Protein AF-A0A8S2T957-F1 (afdb_monomer)

Structure (mmCIF, N/CA/C/O backbone):
data_AF-A0A8S2T957-F1
#
_entry.id   AF-A0A8S2T957-F1
#
loop_
_atom_site.group_PDB
_atom_site.id
_atom_site.type_symbol
_atom_site.label_atom_id
_atom_site.label_alt_id
_atom_site.label_comp_id
_atom_site.label_asym_id
_atom_site.label_entity_id
_atom_site.label_seq_id
_atom_site.pdbx_PDB_ins_code
_atom_site.Cartn_x
_atom_site.Cartn_y
_atom_site.Cartn_z
_atom_site.occupancy
_atom_site.B_iso_or_equiv
_atom_site.auth_seq_id
_atom_site.auth_comp_id
_atom_site.auth_asym_id
_atom_site.auth_atom_id
_atom_site.pdbx_PDB_model_num
ATOM 1 N N . ASN A 1 1 ? 32.669 19.273 -5.804 1.00 33.28 1 ASN A N 1
ATOM 2 C CA . ASN A 1 1 ? 32.968 18.014 -6.519 1.00 33.28 1 ASN A CA 1
ATOM 3 C C . ASN A 1 1 ? 32.293 16.855 -5.807 1.00 33.28 1 ASN A C 1
ATOM 5 O O . ASN A 1 1 ? 32.808 16.399 -4.799 1.00 33.28 1 ASN A O 1
ATOM 9 N N . CYS A 1 2 ? 31.112 16.444 -6.274 1.00 27.03 2 CYS A N 1
ATOM 10 C CA . CYS A 1 2 ? 30.456 15.214 -5.817 1.00 27.03 2 CYS A CA 1
ATOM 11 C C . CYS A 1 2 ? 31.096 14.008 -6.534 1.00 27.03 2 CYS A C 1
ATOM 13 O O . CYS A 1 2 ? 31.263 14.084 -7.752 1.00 27.03 2 CYS A O 1
ATOM 15 N N . PRO A 1 3 ? 31.454 12.917 -5.833 1.00 33.06 3 PRO A N 1
ATOM 16 C CA . PRO A 1 3 ? 32.288 11.845 -6.384 1.00 33.06 3 PRO A CA 1
ATOM 17 C C . PRO A 1 3 ? 31.513 10.771 -7.174 1.00 33.06 3 PRO A C 1
ATOM 19 O O . PRO A 1 3 ? 32.111 9.788 -7.592 1.00 33.06 3 PRO A O 1
ATOM 22 N N . PHE A 1 4 ? 30.207 10.938 -7.407 1.00 37.84 4 PHE A N 1
ATOM 23 C CA . PHE A 1 4 ? 29.339 9.880 -7.953 1.00 37.84 4 PHE A CA 1
ATOM 24 C C . PHE A 1 4 ? 29.211 9.828 -9.486 1.00 37.84 4 PHE A C 1
ATOM 26 O O . PHE A 1 4 ? 28.558 8.934 -10.014 1.00 37.84 4 PHE A O 1
ATOM 33 N N . PHE A 1 5 ? 29.812 10.755 -10.233 1.00 43.03 5 PHE A N 1
ATOM 34 C CA . PHE A 1 5 ? 29.556 10.858 -11.675 1.00 43.03 5 PHE A CA 1
ATOM 35 C C . PHE A 1 5 ? 30.594 10.089 -12.505 1.00 43.03 5 PHE A C 1
ATOM 37 O O . PHE A 1 5 ? 31.606 10.650 -12.928 1.00 43.03 5 PHE A O 1
ATOM 44 N N . SER A 1 6 ? 30.336 8.802 -12.746 1.00 42.59 6 SER A N 1
ATOM 45 C CA . SER A 1 6 ? 31.080 7.974 -13.705 1.00 42.59 6 SER A CA 1
ATOM 46 C C . SER A 1 6 ? 30.631 8.233 -15.159 1.00 42.59 6 SER A C 1
ATOM 48 O O . SER A 1 6 ? 29.616 8.881 -15.425 1.00 42.59 6 SER A O 1
ATOM 50 N N . GLY A 1 7 ? 31.432 7.777 -16.130 1.00 36.66 7 GLY A N 1
ATOM 51 C CA . GLY A 1 7 ? 31.273 8.085 -17.560 1.00 36.66 7 GLY A CA 1
ATOM 52 C C . GLY A 1 7 ? 29.986 7.575 -18.223 1.00 36.66 7 GLY A C 1
ATOM 53 O O . GLY A 1 7 ? 29.563 8.164 -19.215 1.00 36.66 7 GLY A O 1
ATOM 54 N N . SER A 1 8 ? 29.333 6.551 -17.670 1.00 52.03 8 SER A N 1
ATOM 55 C CA . SER A 1 8 ? 28.071 5.980 -18.169 1.00 52.03 8 SER A CA 1
ATOM 56 C C . SER A 1 8 ? 26.897 6.964 -18.062 1.00 52.03 8 SER A C 1
ATOM 58 O O . SER A 1 8 ? 26.181 7.180 -19.039 1.00 52.03 8 SER A O 1
ATOM 60 N N . PHE A 1 9 ? 26.791 7.694 -16.948 1.00 52.16 9 PHE A N 1
ATOM 61 C CA . PHE A 1 9 ? 25.704 8.657 -16.712 1.00 52.16 9 PHE A CA 1
ATOM 62 C C . PHE A 1 9 ? 25.734 9.859 -17.682 1.00 52.16 9 PHE A C 1
ATOM 64 O O . PHE A 1 9 ? 24.710 10.459 -18.013 1.00 52.16 9 PHE A O 1
ATOM 71 N N . LYS A 1 10 ? 26.926 10.236 -18.177 1.00 47.62 10 LYS A N 1
ATOM 72 C CA . LYS A 1 10 ? 27.077 11.303 -19.188 1.00 47.62 10 LYS A CA 1
ATOM 73 C C . LYS A 1 10 ? 26.563 10.883 -20.569 1.00 47.62 10 LYS A C 1
ATOM 75 O O . LYS A 1 10 ? 26.090 11.747 -21.308 1.00 47.62 10 LYS A O 1
ATOM 80 N N . VAL A 1 11 ? 26.670 9.598 -20.915 1.00 53.59 11 VAL A N 1
ATOM 81 C CA . VAL A 1 11 ? 26.184 9.048 -22.191 1.00 53.59 11 VAL A CA 1
ATOM 82 C C . VAL A 1 11 ? 24.658 8.972 -22.175 1.00 53.59 11 VAL A C 1
ATOM 84 O O . VAL A 1 11 ? 24.023 9.479 -23.097 1.00 53.59 11 VAL A O 1
ATOM 87 N N . GLU A 1 12 ? 24.071 8.474 -21.087 1.00 61.25 12 GLU A N 1
ATOM 88 C CA . GLU A 1 12 ? 22.614 8.395 -20.902 1.00 61.25 12 GLU A CA 1
ATOM 89 C C . GLU A 1 12 ? 21.945 9.772 -20.963 1.00 61.25 12 GLU A C 1
ATOM 91 O O . GLU A 1 12 ? 20.975 9.949 -21.696 1.00 61.25 12 GLU A O 1
ATOM 96 N N . ARG A 1 13 ? 22.516 10.791 -20.300 1.00 60.19 13 ARG A N 1
ATOM 97 C CA . ARG A 1 13 ? 21.988 12.168 -20.334 1.00 60.19 13 ARG A CA 1
ATOM 98 C C . ARG A 1 13 ? 21.989 12.776 -21.736 1.00 60.19 13 ARG A C 1
ATOM 100 O O . ARG A 1 13 ? 21.067 13.510 -22.087 1.00 60.19 13 ARG A O 1
ATOM 107 N N . ARG A 1 14 ? 23.035 12.524 -22.530 1.00 61.66 14 ARG A N 1
ATOM 108 C CA . ARG A 1 14 ? 23.099 13.032 -23.906 1.00 61.66 14 ARG A CA 1
ATOM 109 C C . ARG A 1 14 ? 22.049 12.340 -24.768 1.00 61.66 14 ARG A C 1
ATOM 111 O O . ARG A 1 14 ? 21.377 13.033 -25.517 1.00 61.66 14 ARG A O 1
ATOM 118 N N . SER A 1 15 ? 21.885 11.029 -24.638 1.00 70.69 15 SER A N 1
ATOM 119 C CA . SER A 1 15 ? 20.884 10.274 -25.395 1.00 70.69 15 SER A CA 1
ATOM 120 C C . SER A 1 15 ? 19.450 10.668 -25.028 1.00 70.69 15 SER A C 1
ATOM 122 O O . SER A 1 15 ? 18.635 10.843 -25.924 1.00 70.69 15 SER A O 1
ATOM 124 N N . LEU A 1 16 ? 19.175 10.919 -23.744 1.00 70.56 16 LEU A N 1
ATOM 125 C CA . LEU A 1 16 ? 17.899 11.455 -23.250 1.00 70.56 16 LEU A CA 1
ATOM 126 C C . LEU A 1 16 ? 17.519 12.787 -23.900 1.00 70.56 16 LEU A C 1
ATOM 128 O O . LEU A 1 16 ? 16.398 12.963 -24.349 1.00 70.56 16 LEU A O 1
ATOM 132 N N . LEU A 1 17 ? 18.464 13.729 -23.967 1.00 77.88 17 LEU A N 1
ATOM 133 C CA . LEU A 1 17 ? 18.215 15.068 -24.517 1.00 77.88 17 LEU A CA 1
ATOM 134 C C . LEU A 1 17 ? 18.051 15.092 -26.044 1.00 77.88 17 LEU A C 1
ATOM 136 O O . LEU A 1 17 ? 17.711 16.137 -26.591 1.00 77.88 17 LEU A O 1
ATOM 140 N N . HIS A 1 18 ? 18.345 13.984 -26.725 1.00 81.25 18 HIS A N 1
ATOM 141 C CA . HIS A 1 18 ? 18.201 13.851 -28.177 1.00 81.25 18 HIS A CA 1
ATOM 142 C C . HIS A 1 18 ? 17.150 12.794 -28.553 1.00 81.25 18 HIS A C 1
ATOM 144 O O . HIS A 1 18 ? 17.174 12.311 -29.682 1.00 81.25 18 HIS A O 1
ATOM 150 N N . ASP A 1 19 ? 16.279 12.403 -27.614 1.00 75.31 19 ASP A N 1
ATOM 151 C CA . ASP A 1 19 ? 15.233 11.382 -27.792 1.00 75.31 19 ASP A CA 1
ATOM 152 C C . ASP A 1 19 ? 15.756 10.014 -28.280 1.00 75.31 19 ASP A C 1
ATOM 154 O O . ASP A 1 19 ? 15.030 9.203 -28.850 1.00 75.31 19 ASP A O 1
ATOM 158 N N . LEU A 1 20 ? 17.040 9.731 -28.044 1.00 79.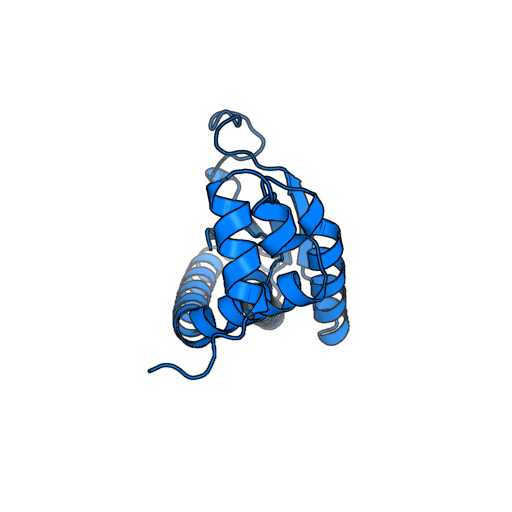06 20 LEU A N 1
ATOM 159 C CA . LEU A 1 20 ? 17.689 8.460 -28.389 1.00 79.06 20 LEU A CA 1
ATOM 160 C C . LEU A 1 20 ? 17.518 7.403 -27.289 1.00 79.06 20 LEU A C 1
ATOM 162 O O . LEU A 1 20 ? 17.928 6.257 -27.463 1.00 79.06 20 LEU A O 1
ATOM 166 N N . LEU A 1 21 ? 16.966 7.800 -26.142 1.00 78.06 21 LEU A N 1
ATOM 167 C CA . LEU A 1 21 ? 16.713 6.954 -24.987 1.00 78.06 21 LEU A CA 1
ATOM 168 C C . LEU A 1 21 ? 15.351 7.323 -24.398 1.00 78.06 21 LEU A C 1
ATOM 170 O O . LEU A 1 21 ? 15.131 8.484 -24.059 1.00 78.06 21 LEU A O 1
ATOM 174 N N . ASP A 1 22 ? 14.469 6.338 -24.247 1.00 78.75 22 ASP A N 1
ATOM 175 C CA . ASP A 1 22 ? 13.190 6.519 -23.561 1.00 78.75 22 ASP A CA 1
ATOM 176 C C . ASP A 1 22 ? 13.441 6.756 -22.052 1.00 78.75 22 ASP A C 1
ATOM 178 O O . ASP A 1 22 ? 14.010 5.882 -21.383 1.00 78.75 22 ASP A O 1
ATOM 182 N N . PRO A 1 23 ? 13.032 7.912 -21.490 1.00 76.25 23 PRO A N 1
ATOM 183 C CA . PRO A 1 23 ? 13.192 8.213 -20.068 1.00 76.25 23 PRO A CA 1
ATOM 184 C C . PRO A 1 23 ? 12.540 7.172 -19.150 1.00 76.25 23 PRO A C 1
ATOM 186 O O . PRO A 1 23 ? 13.068 6.892 -18.074 1.00 76.25 23 PRO A O 1
ATOM 189 N N . LEU A 1 24 ? 11.419 6.571 -19.565 1.00 75.94 24 LEU A N 1
ATOM 190 C CA . LEU A 1 24 ? 10.749 5.530 -18.786 1.00 75.94 24 LEU A CA 1
ATOM 191 C C . LEU A 1 24 ? 11.554 4.236 -18.784 1.00 75.94 24 LEU A C 1
ATOM 193 O O . LEU A 1 24 ? 11.632 3.582 -17.750 1.00 75.94 24 LEU A O 1
ATOM 197 N N . GLN A 1 25 ? 12.211 3.892 -19.892 1.00 76.75 25 GLN A 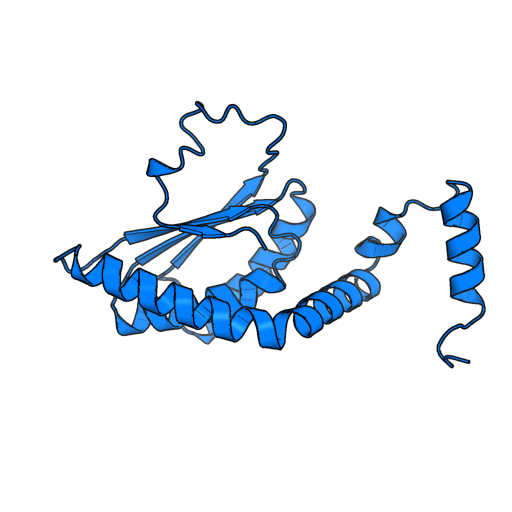N 1
ATOM 198 C CA . GLN A 1 25 ? 13.122 2.745 -19.929 1.00 76.75 25 GLN A CA 1
ATOM 199 C C . GLN A 1 25 ? 14.377 2.990 -19.091 1.00 76.75 25 GLN A C 1
ATOM 201 O O . GLN A 1 25 ? 14.903 2.059 -18.489 1.00 76.75 25 GLN A O 1
ATOM 206 N N . LEU A 1 26 ? 14.841 4.237 -18.976 1.00 78.50 26 LEU A N 1
ATOM 207 C CA . LEU A 1 26 ? 15.937 4.534 -18.058 1.00 78.50 26 LEU A CA 1
ATOM 208 C C . LEU A 1 26 ? 15.521 4.332 -16.595 1.00 78.50 26 LEU A C 1
ATOM 210 O O . LEU A 1 26 ? 16.295 3.790 -15.820 1.00 78.50 26 LEU A O 1
ATOM 214 N N . ILE A 1 27 ? 14.321 4.759 -16.206 1.00 75.69 27 ILE A N 1
ATOM 215 C CA . ILE A 1 27 ? 13.896 4.748 -14.796 1.00 75.69 27 ILE A CA 1
ATOM 216 C C . ILE A 1 27 ? 13.308 3.386 -14.382 1.00 75.69 27 ILE A C 1
ATOM 218 O O . ILE A 1 27 ? 13.568 2.916 -13.278 1.00 75.69 27 ILE A O 1
ATOM 222 N N . PHE A 1 28 ? 12.552 2.735 -15.267 1.00 78.12 28 PHE A N 1
ATOM 223 C CA . PHE A 1 28 ? 11.781 1.515 -14.991 1.00 78.12 28 PHE A CA 1
ATOM 224 C C . PHE A 1 28 ? 12.132 0.334 -15.911 1.00 78.12 28 PHE A C 1
ATOM 226 O O . PHE A 1 28 ? 11.528 -0.729 -15.797 1.00 78.12 28 PHE A O 1
ATOM 233 N N . GLY A 1 29 ? 13.080 0.492 -16.840 1.00 78.44 29 GLY A N 1
ATOM 234 C CA . GLY A 1 29 ? 13.430 -0.553 -17.813 1.00 78.44 29 GLY A CA 1
ATOM 235 C C . GLY A 1 29 ? 14.335 -1.661 -17.270 1.00 78.44 29 GLY A C 1
ATOM 236 O O . GLY A 1 29 ? 14.619 -2.618 -17.988 1.00 78.44 29 GLY A O 1
ATOM 237 N N . SER A 1 30 ? 14.788 -1.567 -16.015 1.00 81.38 30 SER A N 1
ATOM 238 C CA . SER A 1 30 ? 15.518 -2.634 -15.327 1.00 81.38 30 SER A CA 1
ATOM 239 C C . SER A 1 30 ? 15.059 -2.777 -13.875 1.00 81.38 30 SER A C 1
ATOM 241 O O . SER A 1 30 ? 14.642 -1.807 -13.240 1.00 81.38 30 SER A O 1
ATOM 243 N N . GLU A 1 31 ? 15.171 -3.994 -13.334 1.00 77.25 31 GLU A N 1
ATOM 244 C CA . GLU A 1 31 ? 14.851 -4.281 -11.929 1.00 77.25 31 GLU A CA 1
ATOM 245 C C . GLU A 1 31 ? 15.731 -3.462 -10.969 1.00 77.25 31 GLU A C 1
ATOM 247 O O . GLU A 1 31 ? 15.248 -2.966 -9.955 1.00 77.25 31 GLU A O 1
ATOM 252 N N . GLU A 1 32 ? 17.005 -3.254 -11.316 1.00 79.19 32 GLU A N 1
ATOM 253 C CA . GLU A 1 32 ? 17.940 -2.432 -10.540 1.00 79.19 32 GLU A CA 1
ATOM 254 C C . GLU A 1 32 ? 17.493 -0.964 -10.464 1.00 79.19 32 GLU A C 1
ATOM 256 O O . GLU A 1 32 ? 17.450 -0.389 -9.375 1.00 79.19 32 GLU A O 1
ATOM 261 N N . ASN A 1 33 ? 17.094 -0.369 -11.592 1.00 78.06 33 ASN A N 1
ATOM 262 C CA . ASN A 1 33 ? 16.653 1.027 -11.631 1.00 78.06 33 ASN A CA 1
ATOM 263 C C . ASN A 1 33 ? 15.336 1.209 -10.873 1.00 78.06 33 ASN A C 1
ATOM 265 O O . ASN A 1 33 ? 15.184 2.155 -10.099 1.00 78.06 33 ASN A O 1
ATOM 269 N N . GLU A 1 34 ? 14.422 0.249 -11.001 1.00 76.44 34 GLU A N 1
ATOM 270 C CA . GLU A 1 34 ? 13.176 0.257 -10.246 1.00 76.44 34 GLU A CA 1
ATOM 271 C C . GLU A 1 34 ? 13.425 0.148 -8.728 1.00 76.44 34 GLU A C 1
ATOM 273 O O . GLU A 1 34 ? 12.778 0.840 -7.940 1.00 76.44 34 GLU A O 1
ATOM 278 N N . LEU A 1 35 ? 14.385 -0.680 -8.296 1.00 78.00 35 LEU A N 1
ATOM 279 C CA . LEU A 1 35 ? 14.784 -0.784 -6.888 1.00 78.00 35 LEU A CA 1
ATOM 280 C C . LEU A 1 35 ? 15.418 0.509 -6.363 1.00 78.00 35 LEU A C 1
ATOM 282 O O . LEU A 1 35 ? 15.088 0.927 -5.254 1.00 78.00 35 LEU A O 1
ATOM 286 N N . LEU A 1 36 ? 16.280 1.164 -7.146 1.00 79.31 36 LEU A N 1
ATOM 287 C CA . LEU A 1 36 ? 16.879 2.454 -6.781 1.00 79.31 36 LEU A CA 1
ATOM 288 C C . LEU A 1 36 ? 15.810 3.533 -6.579 1.00 79.31 36 LEU A C 1
ATOM 290 O O . LEU A 1 36 ? 15.880 4.312 -5.629 1.00 79.31 36 LEU A O 1
ATOM 294 N N . ILE A 1 37 ? 14.791 3.552 -7.438 1.00 77.94 37 ILE A N 1
ATOM 295 C CA . ILE A 1 37 ? 13.662 4.475 -7.318 1.00 77.94 37 ILE A CA 1
ATOM 296 C C . ILE A 1 37 ? 12.833 4.171 -6.071 1.00 77.94 37 ILE A C 1
ATOM 298 O O . ILE A 1 37 ? 12.528 5.087 -5.311 1.00 77.94 37 ILE A O 1
ATOM 302 N N . ILE A 1 38 ? 12.533 2.899 -5.795 1.00 74.75 38 ILE A N 1
ATOM 303 C CA . ILE A 1 38 ? 11.844 2.499 -4.557 1.00 74.75 38 ILE A CA 1
ATOM 304 C C . ILE A 1 38 ? 12.640 2.934 -3.320 1.00 74.75 38 ILE A C 1
ATOM 306 O O . ILE A 1 38 ? 12.065 3.475 -2.380 1.00 74.75 38 ILE A O 1
ATOM 310 N N . GLN A 1 39 ? 13.961 2.741 -3.316 1.00 77.19 39 GLN A N 1
ATOM 311 C CA . GLN A 1 39 ? 14.828 3.185 -2.222 1.00 77.19 39 GLN A CA 1
ATOM 312 C C . GLN A 1 39 ? 14.796 4.706 -2.055 1.00 77.19 39 GLN A C 1
ATOM 314 O O . GLN A 1 39 ? 14.690 5.187 -0.929 1.00 77.19 39 GLN A O 1
ATOM 319 N N . LEU A 1 40 ? 14.846 5.461 -3.155 1.00 71.19 40 LEU A N 1
ATOM 320 C CA . LEU A 1 40 ? 14.744 6.917 -3.129 1.00 71.19 40 LEU A CA 1
ATOM 321 C C . LEU A 1 40 ? 13.406 7.379 -2.536 1.00 71.19 40 LEU A C 1
ATOM 323 O O . LEU A 1 40 ? 13.404 8.246 -1.662 1.00 71.19 40 LEU A O 1
ATOM 327 N N . TYR A 1 41 ? 12.290 6.777 -2.961 1.00 69.44 41 TYR A N 1
ATOM 328 C CA . TYR A 1 41 ? 10.973 7.061 -2.391 1.00 69.44 41 TYR A CA 1
ATOM 329 C C . TYR A 1 41 ? 10.923 6.706 -0.904 1.00 69.44 41 TYR A C 1
ATOM 331 O O . TYR A 1 41 ? 10.523 7.547 -0.106 1.00 69.44 41 TYR A O 1
ATOM 339 N N . ASN A 1 42 ? 11.407 5.533 -0.492 1.00 69.44 42 ASN A N 1
ATOM 340 C CA . ASN A 1 42 ? 11.437 5.143 0.921 1.00 69.44 42 ASN A CA 1
ATOM 341 C C . ASN A 1 42 ? 12.246 6.134 1.774 1.00 69.44 42 ASN A C 1
ATOM 343 O O . ASN A 1 42 ? 11.759 6.590 2.806 1.00 69.44 42 ASN A O 1
ATOM 347 N N . LEU A 1 43 ? 13.435 6.535 1.312 1.00 62.94 43 LEU A N 1
ATOM 348 C CA . LEU A 1 43 ? 14.299 7.500 2.001 1.00 62.94 43 LEU A CA 1
ATOM 349 C C . LEU A 1 43 ? 13.654 8.884 2.126 1.00 62.94 43 LEU A C 1
ATOM 351 O O . LEU A 1 43 ? 13.722 9.505 3.186 1.00 62.94 43 LEU A O 1
ATOM 355 N N . ALA A 1 44 ? 13.008 9.371 1.063 1.00 60.62 44 ALA A N 1
ATOM 356 C CA . ALA A 1 44 ? 12.268 10.631 1.104 1.00 60.62 44 ALA A CA 1
ATOM 357 C C . ALA A 1 44 ? 11.086 10.569 2.087 1.00 60.62 44 ALA A C 1
ATOM 359 O O . ALA A 1 44 ? 10.677 11.585 2.652 1.00 60.62 44 ALA A O 1
ATOM 360 N N . SER A 1 45 ? 10.570 9.364 2.320 1.00 60.88 45 SER A N 1
ATOM 361 C CA . SER A 1 45 ? 9.306 9.154 3.002 1.00 60.88 45 SER A CA 1
ATOM 362 C C . SER A 1 45 ? 9.435 8.721 4.468 1.00 60.88 45 SER A C 1
ATOM 364 O O . SER A 1 45 ? 8.479 8.881 5.220 1.00 60.88 45 SER A O 1
ATOM 366 N N . GLU A 1 46 ? 10.599 8.259 4.936 1.00 61.31 46 GLU A N 1
ATOM 367 C CA . GLU A 1 46 ? 10.794 7.739 6.306 1.00 61.31 46 GLU A CA 1
ATOM 368 C C . GLU A 1 46 ? 10.361 8.712 7.425 1.00 61.31 46 GLU A C 1
ATOM 370 O O . GLU A 1 46 ? 9.754 8.298 8.415 1.00 61.31 46 GLU A O 1
ATOM 375 N N . SER A 1 47 ? 10.608 10.017 7.271 1.00 57.59 47 SER A N 1
ATOM 376 C CA . SER A 1 47 ? 10.200 11.028 8.266 1.00 57.59 47 SER A CA 1
ATOM 377 C C . SER A 1 47 ? 8.788 11.587 8.034 1.00 57.59 47 SER A C 1
ATOM 379 O O . SER A 1 47 ? 8.048 11.843 8.992 1.00 57.59 47 SER A O 1
ATOM 381 N N . ALA A 1 48 ? 8.379 11.736 6.772 1.00 61.12 48 ALA A N 1
ATOM 382 C CA . ALA A 1 48 ? 7.078 12.284 6.393 1.00 61.12 48 ALA A CA 1
ATOM 383 C C . ALA A 1 48 ? 5.932 11.282 6.629 1.00 61.12 48 ALA A C 1
ATOM 385 O O . ALA A 1 48 ? 4.864 11.659 7.122 1.00 61.12 48 ALA A O 1
ATOM 386 N N . ILE A 1 49 ? 6.164 9.993 6.365 1.00 66.31 49 ILE A N 1
ATOM 387 C CA . ILE A 1 49 ? 5.151 8.940 6.494 1.00 66.31 49 ILE A CA 1
ATOM 388 C C . ILE A 1 49 ? 4.795 8.695 7.954 1.00 66.31 49 ILE A C 1
ATOM 390 O O . ILE A 1 49 ? 3.617 8.602 8.272 1.00 66.31 49 ILE A O 1
ATOM 394 N N . SER A 1 50 ? 5.763 8.654 8.874 1.00 66.94 50 SER A N 1
ATOM 395 C CA . SER A 1 50 ? 5.471 8.327 10.279 1.00 66.94 50 SER A CA 1
ATOM 396 C C . SER A 1 50 ? 4.512 9.335 10.933 1.00 66.94 50 SER A C 1
ATOM 398 O O . SER A 1 50 ? 3.518 8.962 11.563 1.00 66.94 50 SER A O 1
ATOM 400 N N . SER A 1 51 ? 4.750 10.637 10.739 1.00 69.38 51 SER A N 1
ATOM 401 C CA . SER A 1 51 ? 3.859 11.682 11.267 1.00 69.38 51 SER A CA 1
ATOM 402 C C . SER A 1 51 ? 2.478 11.666 10.597 1.00 69.38 51 SER A C 1
ATOM 404 O O . SER A 1 51 ? 1.457 11.794 11.282 1.00 69.38 51 SER A O 1
ATOM 406 N N . THR A 1 52 ? 2.432 11.418 9.286 1.00 72.00 52 THR A N 1
ATOM 407 C CA . THR A 1 52 ? 1.189 11.316 8.510 1.00 72.00 52 THR A CA 1
ATOM 408 C C . THR A 1 52 ? 0.360 10.096 8.920 1.00 72.00 52 THR A C 1
ATOM 410 O O . THR A 1 52 ? -0.822 10.241 9.228 1.00 72.00 52 THR A O 1
ATOM 413 N N . CYS A 1 53 ? 0.977 8.919 9.059 1.00 72.38 53 CYS A N 1
ATOM 414 C CA . CYS A 1 53 ? 0.355 7.688 9.557 1.00 72.38 53 CYS A CA 1
ATOM 415 C C . CYS A 1 53 ? -0.230 7.861 10.962 1.00 72.38 53 CYS A C 1
ATOM 417 O O . CYS A 1 53 ? -1.333 7.386 11.248 1.00 72.38 53 CYS A O 1
ATOM 419 N N . ASN A 1 54 ? 0.473 8.577 11.844 1.00 74.62 54 ASN A N 1
ATOM 420 C CA . ASN A 1 54 ? -0.018 8.865 13.191 1.00 74.62 54 ASN A CA 1
ATOM 421 C C . ASN A 1 54 ? -1.257 9.771 13.173 1.00 74.62 54 ASN A C 1
ATOM 423 O O . ASN A 1 54 ? -2.223 9.521 13.901 1.00 74.62 54 ASN A O 1
ATOM 427 N N . ASN A 1 55 ? -1.254 10.808 12.332 1.00 78.25 55 ASN A N 1
ATOM 428 C CA . ASN A 1 55 ? -2.405 11.695 12.168 1.00 78.25 55 ASN A CA 1
ATOM 429 C C . ASN A 1 55 ? -3.602 10.962 11.552 1.00 78.25 55 ASN A C 1
ATOM 431 O O . ASN A 1 55 ? -4.712 11.082 12.074 1.00 78.25 55 ASN A O 1
ATOM 435 N N . LEU A 1 56 ? -3.366 10.139 10.528 1.00 77.44 56 LEU A N 1
ATOM 436 C CA . LEU A 1 56 ? -4.385 9.292 9.918 1.00 77.44 56 LEU A CA 1
ATOM 437 C C . LEU A 1 56 ? -4.989 8.333 10.948 1.00 77.44 56 LEU A C 1
ATOM 439 O O . LEU A 1 56 ? -6.202 8.293 11.119 1.00 77.44 56 LEU A O 1
ATOM 443 N N . THR A 1 57 ? -4.157 7.624 11.713 1.00 76.62 57 THR A N 1
ATOM 444 C CA . THR A 1 57 ? -4.626 6.695 12.753 1.00 76.62 57 THR A CA 1
ATOM 445 C C . THR A 1 57 ? -5.495 7.401 13.792 1.00 76.62 57 THR A C 1
ATOM 447 O O . THR A 1 57 ? -6.514 6.858 14.221 1.00 76.62 57 THR A O 1
ATOM 450 N N . ARG A 1 58 ? -5.121 8.618 14.209 1.00 81.12 58 ARG A N 1
ATOM 451 C CA . ARG A 1 58 ? -5.930 9.421 15.137 1.00 81.12 58 ARG A CA 1
ATOM 452 C C . ARG A 1 58 ? -7.291 9.754 14.528 1.00 81.12 58 ARG A C 1
ATOM 454 O O . ARG A 1 58 ? -8.308 9.501 15.170 1.00 81.12 58 ARG A O 1
ATOM 461 N N . HIS A 1 59 ? -7.299 10.235 13.289 1.00 81.56 59 HIS A N 1
ATOM 462 C CA . HIS A 1 59 ? -8.520 10.575 12.565 1.00 81.56 59 HIS A CA 1
ATOM 463 C C . HIS A 1 59 ? -9.446 9.359 12.382 1.00 81.56 59 HIS A C 1
ATOM 465 O O . HIS A 1 59 ? -10.643 9.436 12.658 1.00 81.56 59 HIS A O 1
ATOM 471 N N . LEU A 1 60 ? -8.893 8.203 12.002 1.00 81.38 60 LEU A N 1
ATOM 472 C CA . LEU A 1 60 ? -9.649 6.957 11.849 1.00 81.38 60 LEU A CA 1
ATOM 473 C C . LEU A 1 60 ? -10.215 6.461 13.184 1.00 81.38 60 LEU A C 1
ATOM 475 O O . LEU A 1 60 ? -11.361 6.023 13.230 1.00 81.38 60 LEU A O 1
ATOM 479 N N . LYS A 1 61 ? -9.465 6.580 14.290 1.00 81.56 61 LYS A N 1
ATOM 480 C CA . LYS A 1 61 ? -9.968 6.260 15.641 1.00 81.56 61 LYS A CA 1
ATOM 481 C C . LYS A 1 61 ? -11.133 7.161 16.046 1.00 81.56 61 LYS A C 1
ATOM 483 O O . LYS A 1 61 ? -12.070 6.690 16.685 1.00 81.56 61 LYS A O 1
ATOM 488 N N . GLU A 1 62 ? -11.083 8.446 15.709 1.00 81.38 62 GLU A N 1
ATOM 489 C CA . GLU A 1 62 ? -12.178 9.386 15.971 1.00 81.38 62 GLU A CA 1
ATOM 490 C C . GLU A 1 62 ? -13.420 9.047 15.142 1.00 81.38 62 GLU A C 1
ATOM 492 O O . GLU A 1 62 ? -14.505 8.911 15.712 1.00 81.38 62 GLU A O 1
ATOM 497 N N . LYS A 1 63 ? -13.256 8.807 13.834 1.00 75.81 63 LYS A N 1
ATOM 498 C CA . LYS A 1 63 ? -14.343 8.343 12.957 1.00 75.81 63 LYS A CA 1
ATOM 499 C C . LYS A 1 63 ? -14.953 7.032 13.453 1.00 75.81 63 LYS A C 1
ATOM 501 O O . LYS A 1 63 ? -16.170 6.926 13.569 1.00 75.81 63 LYS A O 1
ATOM 506 N N . GLN A 1 64 ? -14.123 6.063 13.833 1.00 75.88 64 GLN A N 1
ATOM 507 C CA . GLN A 1 64 ? -14.596 4.780 14.341 1.00 75.88 64 GLN A CA 1
ATOM 508 C C . GLN A 1 64 ? -15.428 4.926 15.619 1.00 75.88 64 GLN A C 1
ATOM 510 O O . GLN A 1 64 ? -16.444 4.255 15.761 1.00 75.88 64 GLN A O 1
ATOM 515 N N . LYS A 1 65 ? -15.036 5.807 16.551 1.00 75.81 65 LYS A N 1
ATOM 516 C CA . LYS A 1 65 ? -15.815 6.057 17.778 1.00 75.81 65 LYS A CA 1
ATOM 517 C C . LYS A 1 65 ? -17.222 6.579 17.482 1.00 75.81 65 LYS A C 1
ATOM 519 O O . LYS A 1 65 ? -18.140 6.272 18.238 1.00 75.81 65 LYS A O 1
ATOM 524 N N . ALA A 1 66 ? -17.390 7.353 16.408 1.00 67.44 66 ALA A N 1
ATOM 525 C CA . ALA A 1 66 ? -18.701 7.825 15.966 1.00 67.44 66 ALA A CA 1
ATOM 526 C C . ALA A 1 66 ? -19.547 6.691 15.356 1.00 67.44 66 ALA A C 1
ATOM 528 O O . ALA A 1 66 ? -20.771 6.682 15.490 1.00 67.44 66 ALA A O 1
ATOM 529 N N . VAL A 1 67 ? -18.900 5.696 14.745 1.00 68.38 67 VAL A N 1
ATOM 530 C CA . VAL A 1 67 ? -19.540 4.500 14.190 1.00 68.38 67 VAL A CA 1
ATOM 531 C C . VAL A 1 67 ? -19.623 3.424 15.281 1.00 68.38 67 VAL A C 1
ATOM 533 O O . VAL A 1 67 ? -18.851 2.470 15.329 1.00 68.38 67 VAL A O 1
ATOM 536 N N . ILE A 1 68 ? -20.578 3.589 16.202 1.00 54.25 68 ILE A N 1
ATOM 537 C CA . ILE A 1 68 ? -20.861 2.647 17.299 1.00 54.25 68 ILE A CA 1
ATOM 538 C C . ILE A 1 68 ? -21.391 1.324 16.719 1.00 54.25 68 ILE A C 1
ATOM 540 O O . ILE A 1 68 ? -22.597 1.093 16.695 1.00 54.25 68 ILE A O 1
ATOM 544 N N . LYS A 1 69 ? -20.521 0.440 16.222 1.00 51.75 69 LYS A N 1
ATOM 545 C CA . LYS A 1 69 ? -20.827 -0.983 15.997 1.00 51.75 69 LYS A CA 1
ATOM 546 C C . LYS A 1 69 ? -19.548 -1.784 15.767 1.00 51.75 69 LYS A C 1
ATOM 548 O O . LYS A 1 69 ? -18.656 -1.374 15.034 1.00 51.75 69 LYS A O 1
ATOM 553 N N . LYS A 1 70 ? -19.497 -2.980 16.361 1.00 60.41 70 LYS A N 1
ATOM 554 C CA . LYS A 1 70 ? -18.559 -4.034 15.952 1.00 60.41 70 LYS A CA 1
ATOM 555 C C . LYS A 1 70 ? -18.677 -4.240 14.436 1.00 60.41 70 LYS A C 1
ATOM 557 O O . LYS A 1 70 ? -19.791 -4.419 13.947 1.00 60.41 70 LYS A O 1
ATOM 562 N N . GLY A 1 71 ? -17.544 -4.256 13.735 1.00 67.12 71 GLY A N 1
ATOM 563 C CA . GLY A 1 71 ? -17.487 -4.551 12.301 1.00 67.12 71 GLY A CA 1
ATOM 564 C C . GLY A 1 71 ? -17.551 -3.331 11.384 1.00 67.12 71 GLY A C 1
ATOM 565 O O . GLY A 1 71 ? -18.192 -3.407 10.339 1.00 67.12 71 GLY A O 1
ATOM 566 N N . TRP A 1 72 ? -16.900 -2.221 11.754 1.00 83.19 72 TRP A N 1
ATOM 567 C CA . TRP A 1 72 ? -16.658 -1.133 10.805 1.00 83.19 72 TRP A CA 1
ATOM 568 C C . TRP A 1 72 ? -15.876 -1.666 9.596 1.00 83.19 72 TRP A C 1
ATOM 570 O O . TRP A 1 72 ? -14.920 -2.433 9.750 1.00 83.19 72 TRP A O 1
ATOM 580 N N . LEU A 1 73 ? -16.330 -1.281 8.407 1.00 87.38 73 LEU A N 1
ATOM 581 C CA . LEU A 1 73 ? -15.651 -1.511 7.144 1.00 87.38 73 LEU A CA 1
ATOM 582 C C . LEU A 1 73 ? -15.074 -0.173 6.693 1.00 87.38 73 LEU A C 1
ATOM 584 O O . LEU A 1 73 ? -15.836 0.720 6.332 1.00 87.38 73 LEU A O 1
ATOM 588 N N . LEU A 1 74 ? -13.753 -0.053 6.755 1.00 88.12 74 LEU A N 1
ATOM 589 C CA . LEU A 1 74 ? -13.006 1.106 6.296 1.00 88.12 74 LEU A CA 1
ATOM 590 C C . LEU A 1 74 ? -12.729 0.974 4.798 1.00 88.12 74 LEU A C 1
ATOM 592 O O . LEU A 1 74 ? -12.093 0.008 4.378 1.00 88.12 74 LEU A O 1
ATOM 596 N N . LYS A 1 75 ? -13.158 1.955 4.005 1.00 88.81 75 LYS A N 1
ATOM 597 C CA . LYS A 1 75 ? -12.899 2.002 2.560 1.00 88.81 75 LYS A CA 1
ATOM 598 C C . LYS A 1 75 ? -11.821 3.027 2.233 1.00 88.81 75 LYS A C 1
ATOM 600 O O . LYS A 1 75 ? -12.004 4.218 2.488 1.00 88.81 75 LYS A O 1
ATOM 605 N N . VAL A 1 76 ? -10.719 2.564 1.651 1.00 89.44 76 VAL A N 1
ATOM 606 C CA . VAL A 1 76 ? -9.555 3.378 1.283 1.00 89.44 76 VAL A CA 1
ATOM 607 C C . VAL A 1 76 ? -9.351 3.325 -0.225 1.00 89.44 76 VAL A C 1
ATOM 609 O O . VAL A 1 76 ? -9.341 2.245 -0.812 1.00 89.44 76 VAL A O 1
ATOM 612 N N . LEU A 1 77 ? -9.168 4.488 -0.840 1.00 89.50 77 LEU A N 1
ATOM 613 C CA . LEU A 1 77 ? -8.704 4.628 -2.218 1.00 89.50 77 LEU A CA 1
ATOM 614 C C . LEU A 1 77 ? -7.304 5.232 -2.197 1.00 89.50 77 LEU A C 1
ATOM 616 O O . LEU A 1 77 ? -7.105 6.255 -1.551 1.00 89.50 77 LEU A O 1
ATOM 620 N N . GLU A 1 78 ? -6.362 4.642 -2.919 1.00 89.06 78 GLU A N 1
ATOM 621 C CA . GLU A 1 78 ? -5.056 5.243 -3.179 1.00 89.06 78 GLU A CA 1
ATOM 622 C C . GLU A 1 78 ? -4.926 5.573 -4.660 1.00 89.06 78 GLU A C 1
ATOM 624 O O . GLU A 1 78 ? -5.218 4.732 -5.514 1.00 89.06 78 GLU A O 1
ATOM 629 N N . VAL A 1 79 ? -4.508 6.799 -4.952 1.00 88.44 79 VAL A N 1
ATOM 630 C CA . VAL A 1 79 ? -4.350 7.353 -6.295 1.00 88.44 79 VAL A CA 1
ATOM 631 C C . VAL A 1 79 ? -2.866 7.512 -6.600 1.00 88.44 79 VAL A C 1
ATOM 633 O O . VAL A 1 79 ? -2.126 8.004 -5.759 1.00 88.44 79 VAL A O 1
ATOM 636 N N . GLY A 1 80 ? -2.438 7.096 -7.796 1.00 87.12 80 GLY A N 1
ATOM 637 C CA . GLY A 1 80 ? -1.048 7.269 -8.240 1.00 87.12 80 GLY A CA 1
ATOM 638 C C . GLY A 1 80 ? -0.033 6.464 -7.425 1.00 87.12 80 GLY A C 1
ATOM 639 O O . GLY A 1 80 ? 1.083 6.917 -7.201 1.00 87.12 80 GLY A O 1
ATOM 640 N N . ALA A 1 81 ? -0.418 5.275 -6.962 1.00 86.50 81 ALA A N 1
ATOM 641 C CA . ALA A 1 81 ? 0.350 4.508 -5.986 1.00 86.50 81 ALA A CA 1
ATOM 642 C C . ALA A 1 81 ? 1.690 3.952 -6.521 1.00 86.50 81 ALA A C 1
ATOM 644 O O . ALA A 1 81 ? 2.537 3.484 -5.748 1.00 86.50 81 ALA A O 1
ATOM 645 N N . GLY A 1 82 ? 1.899 3.968 -7.843 1.00 87.44 82 GLY A N 1
ATOM 646 C CA . GLY A 1 82 ? 3.118 3.502 -8.491 1.00 87.44 82 GLY A CA 1
ATOM 647 C C . GLY A 1 82 ? 3.469 2.072 -8.092 1.00 87.44 82 GLY A C 1
ATOM 648 O O . GLY A 1 82 ? 2.627 1.179 -8.089 1.00 87.44 82 GLY A O 1
ATOM 649 N N . THR A 1 83 ? 4.727 1.847 -7.708 1.00 84.31 83 THR A N 1
ATOM 650 C CA . THR A 1 83 ? 5.251 0.538 -7.269 1.00 84.31 83 THR A CA 1
ATOM 651 C C . THR A 1 83 ? 4.765 0.097 -5.883 1.00 84.31 83 THR A C 1
ATOM 653 O O . THR A 1 83 ? 5.067 -1.021 -5.459 1.00 84.31 83 THR A O 1
ATOM 656 N N . GLY A 1 84 ? 4.042 0.957 -5.160 1.00 86.12 84 GLY A N 1
ATOM 657 C CA . GLY A 1 84 ? 3.593 0.706 -3.794 1.00 86.12 84 GLY A CA 1
ATOM 658 C C . GLY A 1 84 ? 4.644 0.969 -2.710 1.00 86.12 84 GLY A C 1
ATOM 659 O O . GLY A 1 84 ? 4.467 0.529 -1.573 1.00 86.12 84 GLY A O 1
ATOM 660 N N . ALA A 1 85 ? 5.743 1.663 -3.037 1.00 83.75 85 ALA A N 1
ATOM 661 C CA . ALA A 1 85 ? 6.814 1.986 -2.088 1.00 83.75 85 ALA A CA 1
ATOM 662 C C . ALA A 1 85 ? 6.290 2.779 -0.880 1.00 83.75 85 ALA A C 1
ATOM 664 O O . ALA A 1 85 ? 6.486 2.373 0.265 1.00 83.75 85 ALA A O 1
ATOM 665 N N . SER A 1 86 ? 5.545 3.856 -1.141 1.00 81.81 86 SER A N 1
ATOM 666 C CA . SER A 1 86 ? 4.907 4.656 -0.095 1.00 81.81 86 SER A CA 1
ATOM 667 C C . SER A 1 86 ? 3.701 3.939 0.521 1.00 81.81 86 SER A C 1
ATOM 669 O O . SER A 1 86 ? 3.457 4.071 1.718 1.00 81.81 86 SER A O 1
ATOM 671 N N . THR A 1 87 ? 2.991 3.112 -0.252 1.00 88.75 87 THR A N 1
ATOM 672 C CA . THR A 1 87 ? 1.852 2.314 0.223 1.00 88.75 87 THR A CA 1
ATOM 673 C C . THR A 1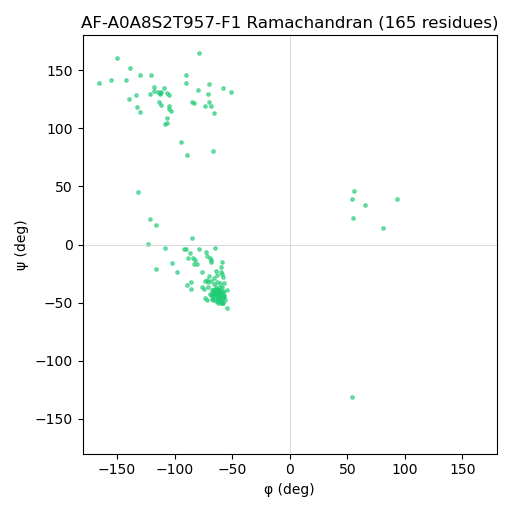 87 ? 2.240 1.332 1.322 1.00 88.75 87 THR A C 1
ATOM 675 O O . THR A 1 87 ? 1.504 1.172 2.291 1.00 88.75 87 THR A O 1
ATOM 678 N N . LEU A 1 88 ? 3.392 0.664 1.202 1.00 89.25 88 LEU A N 1
ATOM 679 C CA . LEU A 1 88 ? 3.805 -0.405 2.112 1.00 89.25 88 LEU A CA 1
ATOM 680 C C . LEU A 1 88 ? 3.804 0.006 3.602 1.00 89.25 88 LEU A C 1
ATOM 682 O O . LEU A 1 88 ? 3.140 -0.665 4.401 1.00 89.25 88 LEU A O 1
ATOM 686 N N . PRO A 1 89 ? 4.490 1.086 4.024 1.00 85.06 89 PRO A N 1
ATOM 687 C CA . PRO A 1 89 ? 4.456 1.522 5.418 1.00 85.06 89 PRO A CA 1
ATOM 688 C C . PRO A 1 89 ? 3.064 2.005 5.858 1.00 85.06 89 PRO A C 1
ATOM 690 O O . PRO A 1 89 ? 2.680 1.761 7.005 1.00 85.06 89 PRO A O 1
ATOM 693 N N . PHE A 1 90 ? 2.273 2.625 4.972 1.00 85.31 90 PHE A N 1
ATOM 694 C CA . PHE A 1 90 ? 0.885 3.002 5.274 1.00 85.31 90 PHE A CA 1
ATOM 695 C C . PHE A 1 90 ? 0.003 1.777 5.526 1.00 85.31 90 PHE A C 1
ATOM 697 O O . PHE A 1 90 ? -0.690 1.709 6.543 1.00 85.31 90 PHE A O 1
ATOM 704 N N . LEU A 1 91 ? 0.065 0.785 4.640 1.00 90.06 91 LEU A N 1
ATOM 705 C CA . LEU A 1 91 ? -0.672 -0.467 4.750 1.00 90.06 91 LEU A CA 1
ATOM 706 C C . LEU A 1 91 ? -0.280 -1.221 6.026 1.00 90.06 91 LEU A C 1
ATOM 708 O O . LEU A 1 91 ? -1.154 -1.709 6.739 1.00 90.06 91 LEU A O 1
ATOM 712 N N . ASN A 1 92 ? 1.009 -1.243 6.372 1.00 90.38 92 ASN A N 1
ATOM 713 C CA . ASN A 1 92 ? 1.502 -1.815 7.624 1.00 90.38 92 ASN A CA 1
ATOM 714 C C . ASN A 1 92 ? 0.863 -1.149 8.862 1.00 90.38 92 ASN A C 1
ATOM 716 O O . ASN A 1 92 ? 0.383 -1.844 9.758 1.00 90.38 92 ASN A O 1
ATOM 720 N N . HIS A 1 93 ? 0.777 0.186 8.888 1.00 87.69 93 HIS A N 1
ATOM 721 C CA . HIS A 1 93 ? 0.101 0.918 9.965 1.00 87.69 93 HIS A CA 1
ATOM 722 C C . HIS A 1 93 ? -1.417 0.680 9.999 1.00 87.69 93 HIS A C 1
ATOM 724 O O . HIS A 1 93 ? -1.995 0.511 11.077 1.00 87.69 93 HIS A O 1
ATOM 730 N N . LEU A 1 94 ? -2.071 0.652 8.835 1.00 87.56 94 LEU A N 1
ATOM 731 C CA . LEU A 1 94 ? -3.503 0.369 8.723 1.00 87.56 94 LEU A CA 1
ATOM 732 C C . LEU A 1 94 ? -3.843 -1.041 9.213 1.00 87.56 94 LEU A C 1
ATOM 734 O O . LEU A 1 94 ? -4.854 -1.229 9.887 1.00 87.56 94 LEU A O 1
ATOM 738 N N . LEU A 1 95 ? -2.981 -2.016 8.931 1.00 91.31 95 LEU A N 1
ATOM 739 C CA . LEU A 1 95 ? -3.104 -3.388 9.409 1.00 91.31 95 LEU A CA 1
ATOM 740 C C . LEU A 1 95 ? -3.015 -3.478 10.935 1.00 91.31 95 LEU A C 1
ATOM 742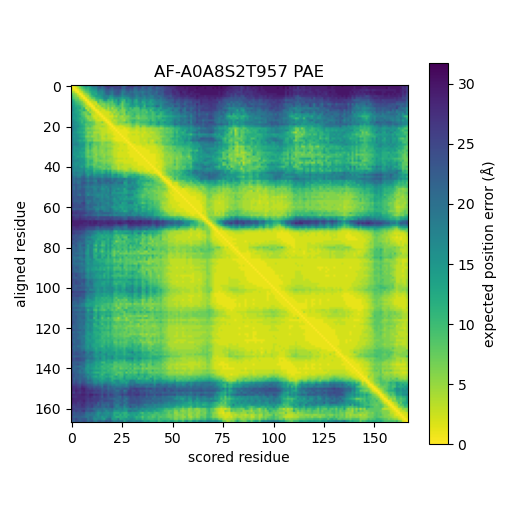 O O . LEU A 1 95 ? -3.842 -4.149 11.561 1.00 91.31 95 LEU A O 1
ATOM 746 N N . ASP A 1 96 ? -2.079 -2.755 11.551 1.00 90.25 96 ASP A N 1
ATOM 747 C CA . ASP A 1 96 ? -1.973 -2.689 13.011 1.00 90.25 96 ASP A CA 1
ATOM 748 C C . ASP A 1 96 ? -3.229 -2.052 13.631 1.00 90.25 96 ASP A C 1
ATOM 750 O O . ASP A 1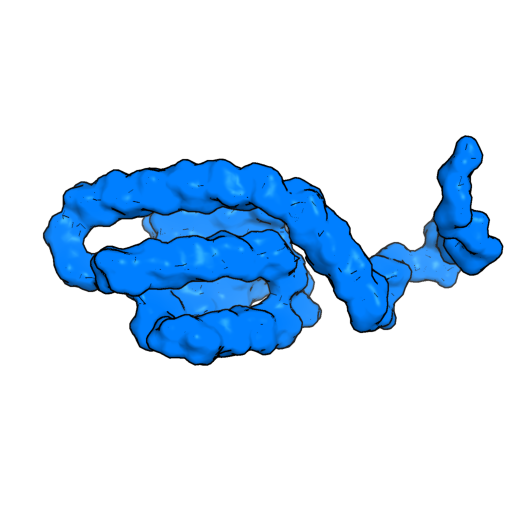 96 ? -3.776 -2.564 14.614 1.00 90.25 96 ASP A O 1
ATOM 754 N N . PHE A 1 97 ? -3.742 -0.975 13.025 1.00 86.88 97 PHE A N 1
ATOM 755 C CA . PHE A 1 97 ? -5.008 -0.355 13.421 1.00 86.88 97 PHE A CA 1
ATOM 756 C C . PHE A 1 97 ? -6.192 -1.328 13.293 1.00 86.88 97 PHE A C 1
ATOM 758 O O . PHE A 1 97 ? -6.979 -1.469 14.236 1.00 86.88 97 PHE A O 1
ATOM 765 N N . ALA A 1 98 ? -6.312 -2.024 12.160 1.00 89.31 98 ALA A N 1
ATOM 766 C CA . ALA A 1 98 ? -7.373 -2.991 11.900 1.00 89.31 98 ALA A CA 1
ATOM 767 C C . ALA A 1 98 ? -7.368 -4.129 12.921 1.00 89.31 98 ALA A C 1
ATOM 769 O O . ALA A 1 98 ? -8.426 -4.482 13.442 1.00 89.31 98 ALA A O 1
ATOM 770 N N . ASN A 1 99 ? -6.188 -4.645 13.276 1.00 90.06 99 ASN A N 1
ATOM 771 C CA . ASN A 1 99 ? -6.056 -5.693 14.286 1.00 90.06 99 ASN A CA 1
ATOM 772 C C . ASN A 1 99 ? -6.550 -5.231 15.661 1.00 90.06 99 ASN A C 1
ATOM 774 O O . ASN A 1 99 ? -7.360 -5.896 16.306 1.00 90.06 99 ASN A O 1
ATOM 778 N N . GLN A 1 100 ? -6.077 -4.063 16.106 1.00 87.81 100 GLN A N 1
ATOM 779 C CA . GLN A 1 100 ? -6.395 -3.517 17.429 1.00 87.81 100 GLN A CA 1
ATOM 780 C C . GLN A 1 100 ? -7.885 -3.220 17.587 1.00 87.81 100 GLN A C 1
ATOM 782 O O . GLN A 1 100 ? -8.433 -3.317 18.683 1.00 87.81 100 GLN A O 1
ATOM 787 N N . THR A 1 101 ? -8.533 -2.836 16.492 1.00 84.50 101 THR A N 1
ATOM 788 C CA . THR A 1 101 ? -9.910 -2.343 16.504 1.00 84.50 101 THR A CA 1
ATOM 789 C C . THR A 1 101 ? -10.919 -3.322 15.910 1.00 84.50 101 THR A C 1
ATOM 791 O O . THR A 1 101 ? -12.118 -3.053 15.948 1.00 84.50 101 THR A O 1
ATOM 794 N N . GLN A 1 102 ? -10.450 -4.467 15.399 1.00 86.62 102 GLN A N 1
ATOM 795 C CA . GLN A 1 102 ? -11.256 -5.467 14.691 1.00 86.62 102 GLN A CA 1
ATOM 796 C C . GLN A 1 102 ? -12.040 -4.854 13.513 1.00 86.62 102 GLN A C 1
ATOM 798 O O . GLN A 1 102 ? -13.206 -5.178 13.277 1.00 86.62 102 GLN A O 1
ATOM 803 N N . THR A 1 103 ? -11.389 -3.935 12.795 1.00 87.19 103 THR A N 1
ATOM 804 C CA . THR A 1 103 ? -11.924 -3.246 11.610 1.00 87.19 103 THR A CA 1
ATOM 805 C C . THR A 1 103 ? -11.579 -4.043 10.360 1.00 87.19 103 THR A C 1
ATOM 807 O O . THR A 1 103 ? -10.459 -4.536 10.239 1.00 87.19 103 THR A O 1
ATOM 810 N N . ARG A 1 104 ? -12.522 -4.156 9.420 1.00 91.31 104 ARG A N 1
ATOM 811 C CA . ARG A 1 104 ? -12.234 -4.677 8.076 1.00 91.31 104 ARG A CA 1
ATOM 812 C C . ARG A 1 104 ? -11.853 -3.531 7.153 1.00 91.31 104 ARG A C 1
ATOM 814 O O . ARG A 1 104 ? -12.416 -2.451 7.285 1.00 91.31 104 ARG A O 1
ATOM 821 N N . ILE A 1 105 ? -10.946 -3.768 6.217 1.00 92.00 105 ILE A N 1
ATOM 822 C CA . ILE A 1 105 ? -10.488 -2.766 5.256 1.00 92.00 105 ILE A CA 1
ATOM 823 C C . ILE A 1 105 ? -10.763 -3.259 3.836 1.00 92.00 105 ILE A C 1
ATOM 825 O O . ILE A 1 105 ? -10.377 -4.368 3.469 1.00 92.00 105 ILE A O 1
ATOM 829 N N . GLU A 1 106 ? -11.389 -2.407 3.035 1.00 93.19 106 GLU A N 1
ATOM 830 C CA . GLU A 1 106 ? -11.388 -2.483 1.576 1.00 93.19 106 GLU A CA 1
ATOM 831 C C . GLU A 1 106 ? -10.414 -1.428 1.052 1.00 93.19 106 GLU A C 1
ATOM 833 O O . GLU A 1 106 ? -10.624 -0.233 1.253 1.00 93.19 106 GLU A O 1
ATOM 838 N N . TYR A 1 107 ? -9.336 -1.870 0.408 1.00 93.81 107 TYR A N 1
ATOM 839 C CA . TYR A 1 107 ? -8.290 -1.007 -0.130 1.00 93.81 107 TYR A CA 1
ATOM 840 C C . TYR A 1 107 ? -8.297 -1.081 -1.656 1.00 93.81 107 TYR A C 1
ATOM 842 O O . TYR A 1 107 ? -8.169 -2.163 -2.234 1.00 93.81 107 TYR A O 1
ATOM 850 N N . ILE A 1 108 ? -8.448 0.057 -2.326 1.00 92.88 108 ILE A N 1
ATOM 851 C CA . ILE A 1 108 ? -8.373 0.153 -3.783 1.00 92.88 108 ILE A CA 1
ATOM 852 C C . ILE A 1 108 ? -7.056 0.827 -4.149 1.00 92.88 108 ILE A C 1
ATOM 854 O O . ILE A 1 108 ? -6.909 2.037 -4.008 1.00 92.88 108 ILE A O 1
ATOM 858 N N . PHE A 1 109 ? -6.110 0.020 -4.615 1.00 93.94 109 PHE A N 1
ATOM 859 C CA . PHE A 1 109 ? -4.823 0.461 -5.129 1.00 93.94 109 PHE A CA 1
ATOM 860 C C . PHE A 1 109 ? -4.983 0.875 -6.589 1.00 93.94 109 PHE A C 1
ATOM 862 O O . PHE A 1 109 ? -5.410 0.058 -7.418 1.00 93.94 109 PHE A O 1
ATOM 869 N N . THR A 1 110 ? -4.651 2.124 -6.915 1.00 92.50 110 THR A N 1
ATOM 870 C CA . THR A 1 110 ? -4.758 2.610 -8.289 1.00 92.50 110 THR A CA 1
ATOM 871 C C . THR A 1 110 ? -3.506 3.298 -8.787 1.00 92.50 110 THR A C 1
ATOM 873 O O . THR A 1 110 ? -2.794 3.968 -8.046 1.00 92.50 110 THR A O 1
ATOM 876 N N . ASP A 1 111 ? -3.265 3.124 -10.078 1.00 91.62 111 ASP A N 1
ATOM 877 C CA . ASP A 1 111 ? -2.249 3.838 -10.837 1.00 91.62 111 ASP A CA 1
ATOM 878 C C . ASP A 1 111 ? -2.723 3.959 -12.291 1.00 91.62 111 ASP A C 1
ATOM 880 O O . ASP A 1 111 ? -3.595 3.200 -12.727 1.00 91.62 111 ASP A O 1
ATOM 884 N N . ILE A 1 112 ? -2.159 4.890 -13.059 1.00 90.00 112 ILE A N 1
ATOM 885 C CA . ILE A 1 112 ? -2.435 4.980 -14.498 1.00 90.00 112 ILE A CA 1
ATOM 886 C C . ILE A 1 112 ? -1.804 3.804 -15.262 1.00 90.00 112 ILE A C 1
ATOM 888 O O . ILE A 1 112 ? -2.311 3.386 -16.304 1.00 90.00 112 ILE A O 1
ATOM 892 N N . SER A 1 113 ? -0.718 3.235 -14.734 1.00 87.69 113 SER A N 1
ATOM 893 C CA . SER A 1 113 ? 0.010 2.125 -15.334 1.00 87.69 113 SER A CA 1
ATOM 894 C C . SER A 1 113 ? -0.266 0.806 -14.601 1.00 87.69 113 SER A C 1
ATOM 896 O O . SER A 1 113 ? 0.149 0.628 -13.453 1.00 87.69 113 SER A O 1
ATOM 898 N N . PRO A 1 114 ? -0.874 -0.198 -15.263 1.00 89.81 114 PRO A N 1
ATOM 899 C CA . PRO A 1 114 ? -1.084 -1.511 -14.654 1.00 89.81 114 PRO A CA 1
ATOM 900 C C . PRO A 1 114 ? 0.219 -2.298 -14.445 1.00 89.81 114 PRO A C 1
ATOM 902 O O . PRO A 1 114 ? 0.212 -3.315 -13.749 1.00 89.81 114 PRO A O 1
ATOM 905 N N . ALA A 1 115 ? 1.338 -1.853 -15.032 1.00 88.81 115 ALA A N 1
ATOM 906 C CA . ALA A 1 115 ? 2.631 -2.529 -14.926 1.00 88.81 115 ALA A CA 1
ATOM 907 C C . ALA A 1 115 ? 3.096 -2.683 -13.467 1.00 88.81 115 ALA A C 1
ATOM 909 O O . ALA A 1 115 ? 3.778 -3.652 -13.136 1.00 88.81 115 ALA A O 1
ATOM 910 N N . PHE A 1 116 ? 2.675 -1.779 -12.580 1.00 88.75 116 PHE A N 1
ATOM 911 C CA . PHE A 1 116 ? 3.078 -1.809 -11.180 1.00 88.75 116 PHE A CA 1
ATOM 912 C C . PHE A 1 116 ? 2.288 -2.800 -10.310 1.00 88.75 116 PHE A C 1
ATOM 914 O O . PHE A 1 116 ? 2.758 -3.186 -9.237 1.00 88.75 116 PHE A O 1
ATOM 921 N N . PHE A 1 117 ? 1.123 -3.280 -10.764 1.00 93.25 117 PHE A N 1
ATOM 922 C CA . PHE A 1 117 ? 0.231 -4.096 -9.929 1.00 93.25 117 PHE A CA 1
ATOM 923 C C . PHE A 1 117 ? 0.842 -5.438 -9.540 1.00 93.25 117 PHE A C 1
ATOM 925 O O . PHE A 1 117 ? 0.700 -5.859 -8.398 1.00 93.25 117 PHE A O 1
ATOM 932 N N . ILE A 1 118 ? 1.566 -6.096 -10.451 1.00 91.12 118 ILE A N 1
ATOM 933 C CA .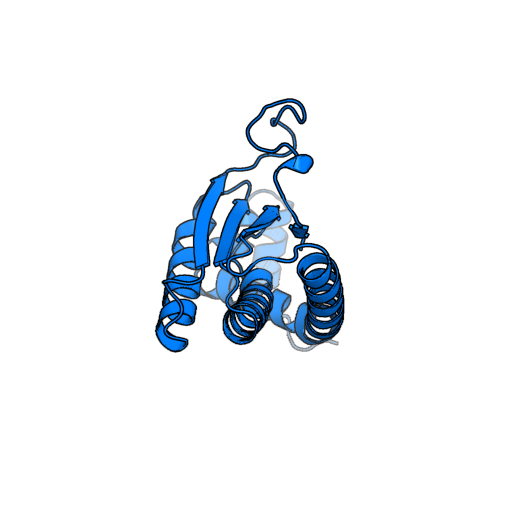 ILE A 1 118 ? 2.179 -7.405 -10.172 1.00 91.12 118 ILE A CA 1
ATOM 934 C C . ILE A 1 118 ? 3.185 -7.290 -9.021 1.00 91.12 118 ILE A C 1
ATOM 936 O O . ILE A 1 118 ? 3.235 -8.157 -8.146 1.00 91.12 118 ILE A O 1
ATOM 940 N N . LYS A 1 119 ? 3.987 -6.220 -9.012 1.00 87.69 119 LYS A N 1
ATOM 941 C CA . LYS A 1 119 ? 4.986 -5.986 -7.968 1.00 87.69 119 LYS A CA 1
ATOM 942 C C . LYS A 1 119 ? 4.326 -5.598 -6.648 1.00 87.69 119 LYS A C 1
ATOM 944 O O . LYS A 1 119 ? 4.640 -6.203 -5.626 1.00 87.69 119 LYS A O 1
ATOM 949 N N . ALA A 1 120 ? 3.378 -4.662 -6.682 1.00 92.00 120 ALA A N 1
ATOM 950 C CA . ALA A 1 120 ? 2.614 -4.253 -5.507 1.00 92.00 120 ALA A CA 1
ATOM 951 C C . ALA A 1 120 ? 1.881 -5.444 -4.864 1.00 92.00 120 ALA A C 1
ATOM 953 O O . ALA A 1 120 ? 1.955 -5.637 -3.655 1.00 92.00 120 ALA A O 1
ATOM 954 N N . GLN A 1 121 ? 1.253 -6.306 -5.672 1.00 94.38 121 GLN A N 1
ATOM 955 C CA . GLN A 1 121 ? 0.565 -7.508 -5.202 1.00 94.38 121 GLN A CA 1
ATOM 956 C C . GLN A 1 121 ? 1.493 -8.472 -4.473 1.00 94.38 121 GLN A C 1
ATOM 958 O O . GLN A 1 121 ? 1.198 -8.849 -3.344 1.00 94.38 121 GLN A O 1
ATOM 963 N N . ARG A 1 122 ? 2.647 -8.813 -5.057 1.00 93.56 122 ARG A N 1
ATOM 964 C CA . ARG A 1 122 ? 3.632 -9.682 -4.390 1.00 93.56 122 ARG A CA 1
ATOM 965 C C . ARG A 1 122 ? 4.074 -9.109 -3.045 1.00 93.56 122 ARG A C 1
ATOM 967 O O . ARG A 1 122 ? 4.116 -9.835 -2.055 1.00 93.56 122 ARG A O 1
ATOM 974 N N . THR A 1 123 ? 4.367 -7.811 -3.014 1.00 92.31 123 THR A N 1
ATOM 975 C CA . THR A 1 123 ? 4.801 -7.103 -1.805 1.00 92.31 123 THR A CA 1
ATOM 976 C C . THR A 1 123 ? 3.721 -7.118 -0.719 1.00 92.31 123 THR A C 1
ATOM 978 O O . THR A 1 123 ? 4.012 -7.408 0.442 1.00 92.31 123 THR A O 1
ATOM 981 N N . PHE A 1 124 ? 2.464 -6.837 -1.069 1.00 94.81 124 PHE A N 1
ATOM 982 C CA . PHE A 1 124 ? 1.381 -6.769 -0.085 1.00 94.81 124 PHE A CA 1
ATOM 983 C C . PHE A 1 124 ? 0.916 -8.152 0.365 1.00 94.81 124 PHE A C 1
ATOM 985 O O . PHE A 1 124 ? 0.651 -8.335 1.550 1.00 94.81 124 PHE A O 1
ATOM 992 N N . ASP A 1 125 ? 0.890 -9.141 -0.530 1.00 94.56 125 ASP A N 1
ATOM 993 C CA . ASP A 1 125 ? 0.605 -10.532 -0.170 1.00 94.56 125 ASP A CA 1
ATOM 994 C C . ASP A 1 125 ? 1.636 -11.047 0.841 1.00 94.56 125 ASP A C 1
ATOM 996 O O . ASP A 1 125 ? 1.270 -11.679 1.834 1.00 94.56 125 ASP A O 1
ATOM 1000 N N . GLN A 1 126 ? 2.921 -10.732 0.639 1.00 95.06 126 GLN A N 1
ATOM 1001 C CA . GLN A 1 126 ? 3.970 -11.058 1.602 1.00 95.06 126 GLN A CA 1
ATOM 1002 C C . GLN A 1 126 ? 3.698 -10.411 2.970 1.00 95.06 126 GLN A C 1
ATOM 1004 O O . GLN A 1 126 ? 3.670 -11.124 3.973 1.00 95.06 126 GLN A O 1
ATOM 1009 N N . LEU A 1 127 ? 3.418 -9.104 3.019 1.00 94.75 127 LEU A N 1
ATOM 1010 C CA . LEU A 1 127 ? 3.105 -8.403 4.271 1.00 94.75 127 LEU A CA 1
ATOM 1011 C C . LEU A 1 127 ? 1.882 -9.004 4.991 1.00 94.75 127 LEU A C 1
ATOM 1013 O O . LEU A 1 127 ? 1.907 -9.223 6.205 1.00 94.75 127 LEU A O 1
ATOM 1017 N N . LEU A 1 128 ? 0.799 -9.276 4.255 1.00 94.69 128 LEU A N 1
ATOM 1018 C CA . LEU A 1 128 ? -0.431 -9.849 4.811 1.00 94.69 128 LEU A CA 1
ATOM 1019 C C . LEU A 1 128 ? -0.202 -11.256 5.370 1.00 94.69 128 LEU A C 1
ATOM 1021 O O . LEU A 1 128 ? -0.782 -11.605 6.403 1.00 94.69 128 LEU A O 1
ATOM 1025 N N . ASN A 1 129 ? 0.654 -12.042 4.711 1.00 94.88 129 ASN A N 1
ATOM 1026 C CA . ASN A 1 129 ? 1.073 -13.361 5.173 1.00 94.88 129 ASN A CA 1
ATOM 1027 C C . ASN A 1 129 ? 1.921 -13.281 6.441 1.00 94.88 129 ASN A C 1
ATOM 1029 O O . ASN A 1 129 ? 1.628 -13.989 7.403 1.00 94.88 129 ASN A O 1
ATOM 1033 N N . GLU A 1 130 ? 2.914 -12.391 6.478 1.00 95.31 130 GLU A N 1
ATOM 1034 C CA . GLU A 1 130 ? 3.774 -12.175 7.647 1.00 95.31 130 GLU A CA 1
ATOM 1035 C C . GLU A 1 130 ? 2.970 -11.763 8.887 1.00 95.31 130 GLU A C 1
ATOM 1037 O O . GLU A 1 130 ? 3.270 -12.198 9.999 1.00 95.31 130 GLU A O 1
ATOM 1042 N N . LYS A 1 131 ? 1.907 -10.970 8.703 1.00 94.06 131 LYS A N 1
ATOM 1043 C CA . LYS A 1 131 ? 1.030 -10.544 9.800 1.00 94.06 131 LYS A CA 1
ATOM 1044 C C . LYS A 1 131 ? -0.136 -11.489 10.099 1.00 94.06 131 LYS A C 1
ATOM 1046 O O . LYS A 1 131 ? -0.774 -11.326 11.137 1.00 94.06 131 LYS A O 1
ATOM 1051 N N . ASN A 1 132 ? -0.421 -12.464 9.233 1.00 93.50 132 ASN A N 1
ATOM 1052 C CA . ASN A 1 132 ? -1.591 -13.346 9.323 1.00 93.50 132 ASN A CA 1
ATOM 1053 C C . ASN A 1 132 ? -2.930 -12.569 9.378 1.00 93.50 132 ASN A C 1
ATOM 1055 O O . ASN A 1 132 ? -3.790 -12.820 10.227 1.00 93.50 132 ASN A O 1
ATOM 1059 N N . GLN A 1 133 ? -3.088 -11.571 8.500 1.00 91.88 133 GLN A N 1
ATOM 1060 C CA . GLN A 1 133 ? -4.227 -10.634 8.500 1.00 91.88 133 GLN A CA 1
ATOM 1061 C C . GLN A 1 133 ? -5.036 -10.613 7.195 1.00 91.88 133 GLN A C 1
ATOM 1063 O O . GLN A 1 133 ? -5.785 -9.670 6.939 1.00 91.88 133 GLN A O 1
ATOM 1068 N N . GLN A 1 134 ? -4.963 -11.675 6.393 1.00 90.75 134 GLN A N 1
ATOM 1069 C CA . GLN A 1 134 ? -5.664 -11.787 5.105 1.00 90.75 134 GLN A CA 1
ATOM 1070 C C . GLN A 1 134 ? -7.195 -11.658 5.240 1.00 90.75 134 GLN A C 1
ATOM 1072 O O . GLN A 1 134 ? -7.875 -11.251 4.307 1.00 90.75 134 GLN A O 1
ATOM 1077 N N . ASN A 1 135 ? -7.753 -11.972 6.415 1.00 89.56 135 ASN A N 1
ATOM 1078 C CA . ASN A 1 135 ? -9.191 -11.852 6.689 1.00 89.56 135 ASN A CA 1
ATOM 1079 C C . ASN A 1 135 ? -9.643 -10.430 7.065 1.00 89.56 135 ASN A C 1
ATOM 1081 O O . ASN A 1 135 ? -10.846 -10.171 7.148 1.00 89.56 135 ASN A O 1
ATOM 1085 N N . LEU A 1 136 ? -8.702 -9.531 7.368 1.00 89.25 136 LEU A N 1
ATOM 1086 C CA . LEU A 1 136 ? -9.001 -8.167 7.806 1.00 89.25 136 LEU A CA 1
ATOM 1087 C C . LEU A 1 136 ? -8.918 -7.159 6.666 1.00 89.25 136 LEU A C 1
ATOM 1089 O O . LEU A 1 136 ? -9.549 -6.112 6.765 1.00 89.25 136 LEU A O 1
ATOM 1093 N N . VAL A 1 137 ? -8.175 -7.457 5.599 1.00 92.75 137 VAL A N 1
ATOM 1094 C CA . VAL A 1 137 ? -7.944 -6.518 4.500 1.00 92.75 137 VAL A CA 1
ATOM 1095 C C . VAL A 1 137 ? -8.151 -7.206 3.164 1.00 92.75 137 VAL A C 1
ATOM 1097 O O . VAL A 1 137 ? -7.564 -8.250 2.896 1.00 92.75 137 VAL A O 1
ATOM 1100 N N . HIS A 1 138 ? -8.964 -6.586 2.317 1.00 94.62 138 HIS A N 1
ATOM 1101 C CA . HIS A 1 138 ? -9.108 -6.948 0.918 1.00 94.62 138 HIS A CA 1
ATOM 1102 C C . HIS A 1 138 ? -8.528 -5.831 0.049 1.00 94.62 138 HIS A C 1
ATOM 1104 O O . HIS A 1 138 ? -8.990 -4.692 0.125 1.00 94.62 138 HIS A O 1
ATOM 1110 N N . ILE A 1 139 ? -7.523 -6.161 -0.764 1.00 95.19 139 ILE A N 1
ATOM 1111 C CA . ILE A 1 139 ? -6.877 -5.222 -1.684 1.00 95.19 139 ILE A CA 1
ATOM 1112 C C . ILE A 1 139 ? -7.346 -5.529 -3.104 1.00 95.19 139 ILE A C 1
ATOM 1114 O O . ILE A 1 139 ? -7.284 -6.672 -3.555 1.00 95.19 139 ILE A O 1
ATOM 1118 N N . SER A 1 140 ? -7.805 -4.502 -3.810 1.00 94.62 140 SER A N 1
ATOM 1119 C CA . SER A 1 140 ? -8.155 -4.572 -5.227 1.00 94.62 140 SER A CA 1
ATOM 1120 C C . SER A 1 140 ? -7.311 -3.585 -6.028 1.00 94.62 140 SER A C 1
ATOM 1122 O O . SER A 1 140 ? -6.982 -2.510 -5.534 1.00 94.62 140 SER A O 1
ATOM 1124 N N . TYR A 1 141 ? -6.970 -3.953 -7.262 1.00 93.88 141 TYR A N 1
ATOM 1125 C CA . TYR A 1 141 ? -6.102 -3.172 -8.145 1.00 93.88 141 TYR A CA 1
ATOM 1126 C C . TYR A 1 141 ? -6.912 -2.662 -9.328 1.00 93.88 141 TYR A C 1
ATOM 1128 O O . TYR A 1 141 ? -7.626 -3.444 -9.966 1.00 93.88 141 TYR A O 1
ATOM 1136 N N . ARG A 1 142 ? -6.834 -1.364 -9.622 1.00 91.25 142 ARG A N 1
ATOM 1137 C CA . ARG A 1 142 ? -7.560 -0.758 -10.747 1.00 91.25 142 ARG A CA 1
ATOM 1138 C C . ARG A 1 142 ? -6.726 0.306 -11.431 1.00 91.25 142 ARG A C 1
ATOM 1140 O O . ARG A 1 142 ? -6.058 1.089 -10.772 1.00 91.25 142 ARG A O 1
ATOM 1147 N N . VAL A 1 143 ? -6.823 0.367 -12.756 1.00 90.06 143 VAL A N 1
ATOM 1148 C CA . VAL A 1 143 ? -6.292 1.514 -13.494 1.00 90.06 143 VAL A CA 1
ATOM 1149 C C . VAL A 1 143 ? -7.178 2.723 -13.210 1.00 90.06 143 VAL A C 1
ATOM 1151 O O . VAL A 1 143 ? -8.402 2.623 -13.329 1.00 90.06 143 VAL A O 1
ATOM 1154 N N . LEU A 1 144 ? -6.564 3.843 -12.836 1.00 86.00 144 LEU A N 1
ATOM 1155 C CA . LEU A 1 144 ? -7.242 5.122 -12.649 1.00 86.00 144 LEU A CA 1
ATOM 1156 C C . LEU A 1 144 ? -6.480 6.207 -13.408 1.00 86.00 144 LEU A C 1
ATOM 1158 O O . LEU A 1 144 ? -5.355 6.547 -13.059 1.00 86.00 144 LEU A O 1
ATOM 1162 N N . ASP A 1 145 ? -7.125 6.760 -14.433 1.00 83.38 145 ASP A N 1
ATOM 1163 C CA . ASP A 1 145 ? -6.655 7.955 -15.129 1.00 83.38 145 ASP A CA 1
ATOM 1164 C C . ASP A 1 145 ? -7.567 9.128 -14.768 1.00 83.38 145 ASP A C 1
ATOM 1166 O O . ASP A 1 145 ? -8.692 9.240 -15.264 1.00 83.38 145 ASP A O 1
ATOM 1170 N N . LEU A 1 146 ? -7.080 10.009 -13.894 1.00 77.06 146 LEU A N 1
ATOM 1171 C CA . LEU A 1 146 ? -7.825 11.183 -13.435 1.00 77.06 146 LEU A CA 1
ATOM 1172 C C . LEU A 1 146 ? -8.218 12.140 -14.571 1.00 77.06 146 LEU A C 1
ATOM 1174 O O . LEU A 1 146 ? -9.136 12.934 -14.393 1.00 77.06 146 LEU A O 1
ATOM 1178 N N . ASN A 1 147 ? -7.560 12.073 -15.732 1.00 76.56 147 ASN A N 1
ATOM 1179 C CA . ASN A 1 147 ? -7.861 12.954 -16.864 1.00 76.56 147 ASN A CA 1
ATOM 1180 C C . ASN A 1 147 ? -9.043 12.460 -17.705 1.00 76.56 147 ASN A C 1
ATOM 1182 O O . ASN A 1 147 ? -9.587 13.213 -18.511 1.00 76.56 147 ASN A O 1
ATOM 1186 N N . VAL A 1 148 ? -9.415 11.189 -17.547 1.00 69.88 148 VAL A N 1
ATOM 1187 C CA . VAL A 1 148 ? -10.433 10.515 -18.366 1.00 69.88 148 VAL A CA 1
ATOM 1188 C C . VAL A 1 148 ? -11.644 10.105 -17.526 1.00 69.88 148 VAL A C 1
ATOM 1190 O O . VAL A 1 148 ? -12.737 9.905 -18.056 1.00 69.88 148 VAL A O 1
ATOM 1193 N N . VAL A 1 149 ? -11.477 9.998 -16.209 1.00 66.25 149 VAL A N 1
ATOM 1194 C CA . VAL A 1 149 ? -12.554 9.639 -15.287 1.00 66.25 149 VAL A CA 1
ATOM 1195 C C . VAL A 1 149 ? -13.518 10.810 -15.127 1.00 66.25 149 VAL A C 1
ATOM 1197 O O . VAL A 1 149 ? -13.160 11.873 -14.625 1.00 66.25 149 VAL A O 1
ATOM 1200 N N . ASP A 1 150 ? -14.779 10.586 -15.499 1.00 61.56 150 ASP A N 1
ATOM 1201 C CA . ASP A 1 150 ? -15.865 11.460 -15.072 1.00 61.56 150 ASP A CA 1
ATOM 1202 C C . ASP A 1 150 ? -16.016 11.316 -13.554 1.00 61.56 150 ASP A C 1
ATOM 1204 O O . ASP A 1 150 ? -16.384 10.256 -13.043 1.00 61.56 150 ASP A O 1
ATOM 1208 N N . ILE A 1 151 ? -15.716 12.390 -12.831 1.00 53.59 151 ILE A N 1
ATOM 1209 C CA . ILE A 1 151 ? -15.882 12.516 -11.376 1.00 53.59 151 ILE A CA 1
ATOM 1210 C C . ILE A 1 151 ? -17.339 12.313 -10.924 1.00 53.59 151 ILE A C 1
ATOM 1212 O O . ILE A 1 151 ? -17.577 12.056 -9.747 1.00 53.59 151 ILE A O 1
ATOM 1216 N N . ASN A 1 152 ? -18.309 12.366 -11.846 1.00 50.41 152 ASN A N 1
ATOM 1217 C CA . ASN A 1 152 ? -19.710 12.017 -11.591 1.00 50.41 152 ASN A CA 1
ATOM 1218 C C . ASN A 1 152 ? -20.036 10.542 -11.886 1.00 50.41 152 ASN A C 1
ATOM 1220 O O . ASN A 1 152 ? -21.164 10.098 -11.659 1.00 50.41 152 ASN A O 1
ATOM 1224 N N . SER A 1 153 ? -19.078 9.762 -12.397 1.00 57.88 153 SER A N 1
ATOM 1225 C CA . SER A 1 153 ? -19.251 8.324 -12.578 1.00 57.88 153 SER A CA 1
ATOM 1226 C C . SER A 1 153 ? -19.286 7.618 -11.219 1.00 57.88 153 SER A C 1
ATOM 1228 O O . SER A 1 153 ? -18.502 7.886 -10.310 1.00 57.88 153 SER A O 1
ATOM 1230 N N . THR A 1 154 ? -20.194 6.656 -11.074 1.00 51.19 154 THR A N 1
ATOM 1231 C CA . THR A 1 154 ? -20.464 5.933 -9.818 1.00 51.19 154 THR A CA 1
ATOM 1232 C C . THR A 1 154 ? -19.300 5.075 -9.304 1.00 51.19 154 THR A C 1
ATOM 1234 O O . THR A 1 154 ? -19.430 4.440 -8.261 1.00 51.19 154 THR A O 1
ATOM 1237 N N . VAL A 1 155 ? -18.183 4.996 -10.036 1.00 55.47 155 VAL A N 1
ATOM 1238 C CA . VAL A 1 155 ? -17.061 4.088 -9.748 1.00 55.47 155 VAL A CA 1
ATOM 1239 C C . VAL A 1 155 ? -16.069 4.692 -8.749 1.00 55.47 155 VAL A C 1
ATOM 1241 O O . VAL A 1 155 ? -15.513 3.951 -7.942 1.00 55.47 155 VAL A O 1
ATOM 1244 N N . PHE A 1 156 ? -15.892 6.017 -8.758 1.00 56.91 156 PHE A N 1
ATOM 1245 C CA . PHE A 1 156 ? -14.978 6.746 -7.869 1.00 56.91 156 PHE A CA 1
ATOM 1246 C C . PHE A 1 156 ? -15.668 7.962 -7.231 1.00 56.91 156 PHE A C 1
ATOM 1248 O O . PHE A 1 156 ? -15.118 9.057 -7.183 1.00 56.91 156 PHE A O 1
ATOM 1255 N N . ASN A 1 157 ? -16.898 7.777 -6.743 1.00 58.22 157 ASN A N 1
ATOM 1256 C CA . ASN A 1 157 ? -17.566 8.800 -5.941 1.00 58.22 157 ASN A CA 1
ATOM 1257 C C . ASN A 1 157 ? -16.857 8.902 -4.575 1.00 58.22 157 ASN A C 1
ATOM 1259 O O . ASN A 1 157 ? -16.759 7.910 -3.854 1.00 58.22 157 ASN A O 1
ATOM 1263 N N . SER A 1 158 ? -16.363 10.091 -4.222 1.00 57.72 158 SER A N 1
ATOM 1264 C CA . SER A 1 158 ? -15.638 10.351 -2.971 1.00 57.72 158 SER A CA 1
ATOM 1265 C C . SER A 1 158 ? -16.466 10.061 -1.714 1.00 57.72 158 SER A C 1
ATOM 1267 O O . SER A 1 158 ? -15.893 9.724 -0.683 1.00 57.72 158 SER A O 1
ATOM 1269 N N . GLU A 1 159 ? -17.799 10.088 -1.803 1.00 59.62 159 GLU A N 1
ATOM 1270 C CA . GLU A 1 159 ? -18.704 9.682 -0.717 1.00 59.62 159 GLU A CA 1
ATOM 1271 C C . GLU A 1 159 ? -18.664 8.170 -0.428 1.00 59.62 159 GLU A C 1
ATOM 1273 O O . GLU A 1 159 ? -19.149 7.722 0.612 1.00 59.62 159 GLU A O 1
ATOM 1278 N N . LEU A 1 160 ? -18.090 7.364 -1.330 1.00 65.81 160 LEU A N 1
ATOM 1279 C CA . LEU A 1 160 ? -17.938 5.917 -1.157 1.00 65.81 160 LEU A CA 1
ATOM 1280 C C . LEU A 1 160 ? -16.691 5.535 -0.351 1.00 65.81 160 LEU A C 1
ATOM 1282 O O . LEU A 1 160 ? -16.576 4.369 0.036 1.00 65.81 160 LEU A O 1
ATOM 1286 N N . PHE A 1 161 ? -15.777 6.479 -0.104 1.00 72.50 161 PHE A N 1
ATOM 1287 C CA . PHE A 1 161 ? -14.504 6.237 0.572 1.00 72.50 161 PHE A CA 1
ATOM 1288 C C . PHE A 1 161 ? -14.403 7.030 1.872 1.00 72.50 161 PHE A C 1
ATOM 1290 O O . PHE A 1 161 ? -14.688 8.222 1.937 1.00 72.50 161 PHE A O 1
ATOM 1297 N N . ASP A 1 162 ? -13.930 6.372 2.926 1.00 72.00 162 ASP A N 1
ATOM 1298 C CA . ASP A 1 162 ? -13.681 7.026 4.208 1.00 72.00 162 ASP A CA 1
ATOM 1299 C C . ASP A 1 162 ? -12.400 7.868 4.177 1.00 72.00 162 ASP A C 1
ATOM 1301 O O . ASP A 1 162 ? -12.228 8.776 5.003 1.00 72.00 162 ASP A O 1
ATOM 1305 N N . THR A 1 163 ? -11.471 7.535 3.274 1.00 77.69 163 THR A N 1
ATOM 1306 C CA . THR A 1 163 ? -10.180 8.203 3.075 1.00 77.69 163 THR A CA 1
ATOM 1307 C C . THR A 1 163 ? -9.672 7.986 1.650 1.00 77.69 163 THR A C 1
ATOM 1309 O O . THR A 1 163 ? -9.790 6.889 1.102 1.00 77.69 163 THR A O 1
ATOM 1312 N N . ILE A 1 164 ? -9.069 9.036 1.089 1.00 78.56 164 ILE A N 1
ATOM 1313 C CA . ILE A 1 164 ? -8.318 9.002 -0.166 1.00 78.56 164 ILE A CA 1
ATOM 1314 C C . ILE A 1 164 ? -6.856 9.309 0.165 1.00 78.56 164 ILE A C 1
ATOM 1316 O O . ILE A 1 164 ? -6.579 10.260 0.899 1.00 78.56 164 ILE A O 1
ATOM 1320 N N . LEU A 1 165 ? -5.948 8.482 -0.341 1.00 77.56 165 LEU A N 1
ATOM 1321 C CA . LEU A 1 165 ? -4.504 8.649 -0.254 1.00 77.56 165 LEU A CA 1
ATOM 1322 C C . LEU A 1 165 ? -3.976 9.064 -1.629 1.00 77.56 165 LEU A C 1
ATOM 1324 O O . LEU A 1 165 ? -4.314 8.449 -2.637 1.00 77.56 165 LEU A O 1
ATOM 1328 N N . ASP A 1 166 ? -3.171 10.115 -1.642 1.00 76.31 166 ASP A N 1
ATOM 1329 C CA . ASP A 1 166 ? -2.423 10.613 -2.795 1.00 76.31 166 ASP A CA 1
ATOM 1330 C C . ASP A 1 166 ? -1.001 10.839 -2.277 1.00 76.31 166 ASP A C 1
ATOM 1332 O O . ASP A 1 166 ? -0.832 11.540 -1.267 1.00 76.31 166 ASP A O 1
ATOM 1336 N N . VAL A 1 167 ? -0.026 10.120 -2.838 1.00 61.50 167 VAL A N 1
ATOM 1337 C CA . VAL A 1 167 ? 1.296 9.913 -2.219 1.00 61.50 167 VAL A CA 1
ATOM 1338 C C . VAL A 1 167 ? 2.432 10.240 -3.169 1.00 61.50 167 VAL A C 1
ATOM 1340 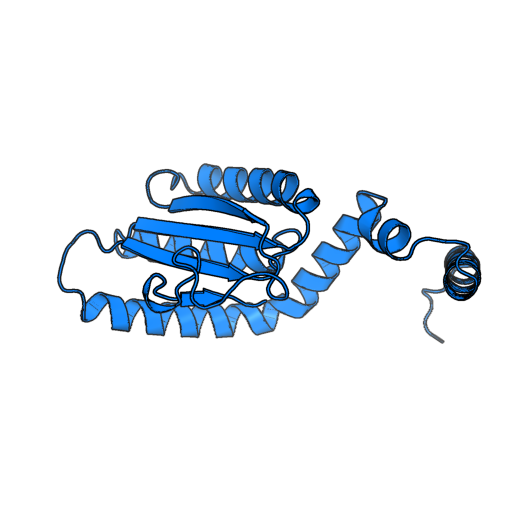O O . VAL A 1 167 ? 2.382 9.798 -4.333 1.00 61.50 167 VAL A O 1
#

InterPro domains:
  IPR003788 Protein arginine methyltransferase NDUFAF7 [PF02636] (74-163)
  IPR029063 S-adenosyl-L-methionine-dependent methyltransferase superfamily [G3DSA:3.40.50.150] (8-165)
  IPR029063 S-adenosyl-L-methionine-dependent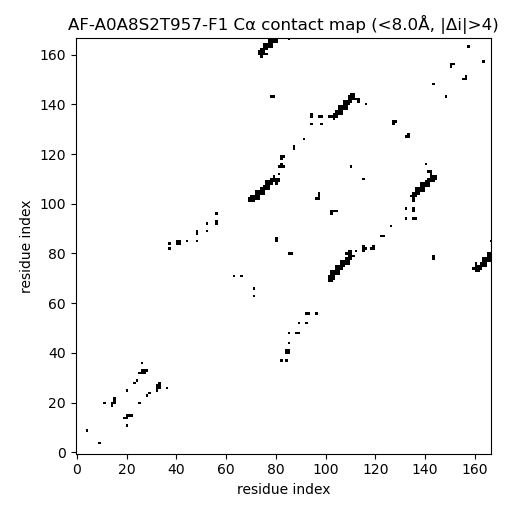 methyltransferase superfamily [SSF53335] (70-165)

pLDDT: mean 77.27, std 15.03, range [27.03, 95.31]

Organism: NCBI:txid1234261

Solvent-accessible surface area (backbone atoms only — not comparable to full-atom values): 9592 Å² total; per-residue (Å²): 138,80,92,80,79,56,77,66,62,59,53,53,54,54,31,44,78,65,73,73,39,60,68,62,50,66,47,60,62,39,73,67,40,39,49,52,50,41,50,52,52,42,66,70,33,62,71,58,46,56,58,48,50,53,53,48,51,52,52,51,53,54,55,47,66,74,52,84,54,94,67,47,72,47,31,37,38,33,44,58,44,60,63,29,55,75,47,50,65,51,52,53,52,51,49,54,51,23,65,80,68,58,30,34,36,41,36,38,47,19,18,71,56,68,83,27,50,67,58,31,47,56,55,49,54,50,53,32,58,77,66,72,41,64,90,36,47,47,80,45,81,46,74,47,52,82,92,75,54,60,73,84,39,88,86,69,40,70,92,74,37,81,42,77,46,76,116

Foldseek 3Di:
DDPPDD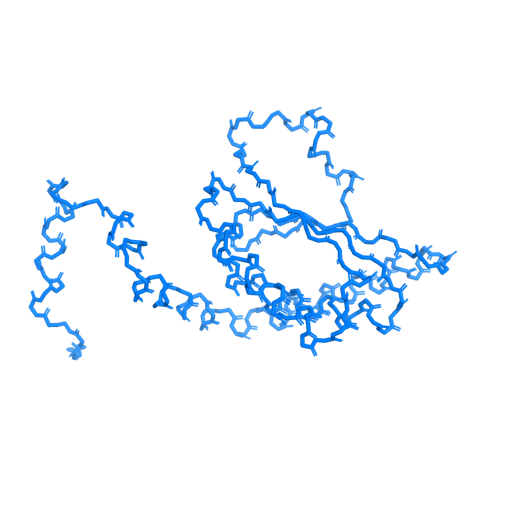PVVVVVVVCVVVVVDDPCCQQPVDPVSVVVVLVVVLVVPVVVLVVVLVVVLVVVVVVVVVVPDQEAEAEEEEEQCALVSSVLVSVLSVLVSCVVRVYAYEYEYEHQDPPNVVNNVVSVVVVCVVVVPPVRYDYHYDYDDPVPDDCPDPPPPVVVHPYYHYD

Secondary structure (DSSP, 8-state):
--TT--HHHHHHHHHHTTTSS-HHHHHHSSHHHHHHHHHHHHHHHHHHHHHHHHHHHHHHHHHHHHS-SS--EEEEEEES-TTSTTHHHHHHHHHHHHHHHT-EEEEEEEES-GGGHHHHHHHHHHHHHHHT-TTTEEEEEEE--TTT--TTSTTS-GGG-SEEEE-

Sequence (167 aa):
NCPFFSGSFKVERRSLLHDLLDPLQLIFGSEENELLIIQLYNLASESAISSTCNNLTRHLKEKQKAVIKKGWLLKVLEVGAGTGASTLPFLNHLLDFANQTQTRIEYIFTDISPAFFIKAQRTFDQLLNEKNQQNLVHISYRVLDLNVVDINSTVFNSELFDTILDV

Mean predicted aligned error: 10.36 Å

Radius of gyration: 18.99 Å; Cα contacts (8 Å, |Δi|>4): 177; chains: 1; bounding box: 54×31×46 Å

Nearest PDB structures (foldseek):
  6kpd-assembly1_C-2  TM=5.415E-01  e=2.530E-02  Arabidopsis thaliana
  5ahw-assembly1_B  TM=6.293E-01  e=1.767E-01  Mycolicibacterium smegmatis MC2 155
  6m23-assembly1_B  TM=6.111E-01  e=1.234E+00  Homo sapiens
  8e4q-assembly1_A  TM=3.500E-01  e=1.942E+00  Ficedula albicollis